Protein AF-S3N748-F1 (afdb_monomer)

Radius of gyration: 13.17 Å; Cα contacts (8 Å, |Δi|>4): 148; chains: 1; bounding box: 32×19×30 Å

Nearest PDB structures (foldseek):
  2gr8-assembly2_F  TM=6.900E-01  e=1.218E-01  Haemophilus influenzae
  2gr7-assembly1_B  TM=6.929E-01  e=1.776E-01  Haemophilus influenzae
  3emo-assembly1_B  TM=6.150E-01  e=9.299E-02  Haemophilus influenzae

Organism: NCBI:txid421052

Sequence (64 aa)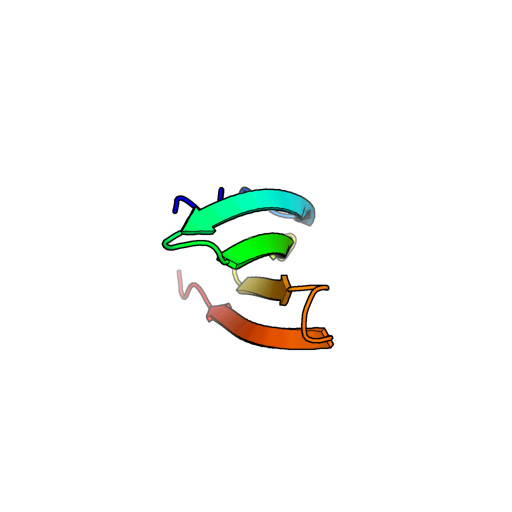:
MALETAPYVAGKWSYAAAAAHHGGENAVGVTLRKTADNGRWSLTVVVLPQHLKVIQASVLVLVA

Mean predicted aligned error: 7.81 Å

Structure (mmCIF, N/CA/C/O backbone):
data_AF-S3N748-F1
#
_entry.id   AF-S3N748-F1
#
loop_
_atom_site.group_PDB
_atom_site.id
_atom_site.type_symbol
_atom_site.label_atom_id
_atom_site.label_alt_id
_atom_site.label_comp_id
_atom_site.label_asym_id
_atom_site.labe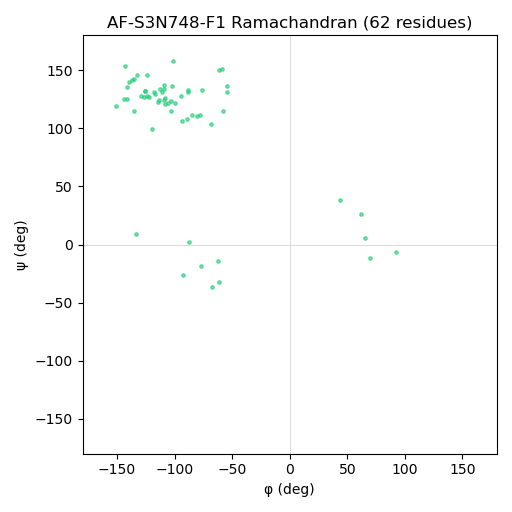l_entity_id
_atom_site.label_seq_id
_atom_site.pdbx_PDB_ins_code
_atom_site.Cartn_x
_atom_site.Cartn_y
_atom_site.Cartn_z
_atom_site.occupancy
_atom_site.B_iso_or_equiv
_atom_site.auth_seq_id
_atom_site.auth_comp_id
_atom_site.auth_asym_id
_atom_site.auth_atom_id
_atom_site.pdbx_PDB_model_num
ATOM 1 N N . MET A 1 1 ? -13.139 -7.582 7.798 1.00 41.72 1 MET A N 1
ATOM 2 C CA . MET A 1 1 ? -12.297 -6.373 7.904 1.00 41.72 1 MET A CA 1
ATOM 3 C C . MET A 1 1 ? -11.270 -6.441 6.785 1.00 41.72 1 MET A C 1
ATOM 5 O O . MET A 1 1 ? -10.272 -7.128 6.947 1.00 41.72 1 MET A O 1
ATOM 9 N N . ALA A 1 2 ? -11.558 -5.870 5.615 1.00 44.44 2 ALA A N 1
ATOM 10 C CA . ALA A 1 2 ? -10.636 -5.922 4.483 1.00 44.44 2 ALA A CA 1
ATOM 11 C C . ALA A 1 2 ? -9.777 -4.656 4.506 1.00 44.44 2 ALA A C 1
ATOM 13 O O . ALA A 1 2 ? -10.266 -3.566 4.228 1.00 44.44 2 ALA A O 1
ATOM 14 N N . LEU A 1 3 ? -8.513 -4.797 4.901 1.00 55.59 3 LEU A N 1
ATOM 15 C CA . LEU A 1 3 ? -7.514 -3.770 4.642 1.00 55.59 3 LEU A CA 1
ATOM 16 C C . LEU A 1 3 ? -7.282 -3.771 3.130 1.00 55.59 3 LEU A C 1
ATOM 18 O O . LEU A 1 3 ? -6.649 -4.692 2.613 1.00 55.59 3 LEU A O 1
ATOM 22 N N . GLU A 1 4 ? -7.830 -2.791 2.411 1.00 61.53 4 GLU A N 1
ATOM 23 C CA . GLU A 1 4 ? -7.447 -2.585 1.016 1.00 61.53 4 GLU A CA 1
ATOM 24 C C . GLU A 1 4 ? -5.933 -2.355 0.987 1.00 61.53 4 GLU A C 1
ATOM 26 O O . GLU A 1 4 ? -5.408 -1.431 1.610 1.00 61.53 4 GLU A O 1
ATOM 31 N N . THR A 1 5 ? -5.200 -3.278 0.362 1.00 65.69 5 THR A N 1
ATOM 32 C CA . THR A 1 5 ? -3.741 -3.205 0.326 1.00 65.69 5 THR A CA 1
ATOM 33 C C . THR A 1 5 ? -3.342 -2.146 -0.695 1.00 65.69 5 THR A C 1
ATOM 35 O O . THR A 1 5 ? -3.863 -2.135 -1.811 1.00 65.69 5 THR A O 1
ATOM 38 N N . ALA A 1 6 ? -2.411 -1.257 -0.337 1.00 77.75 6 ALA A N 1
ATOM 3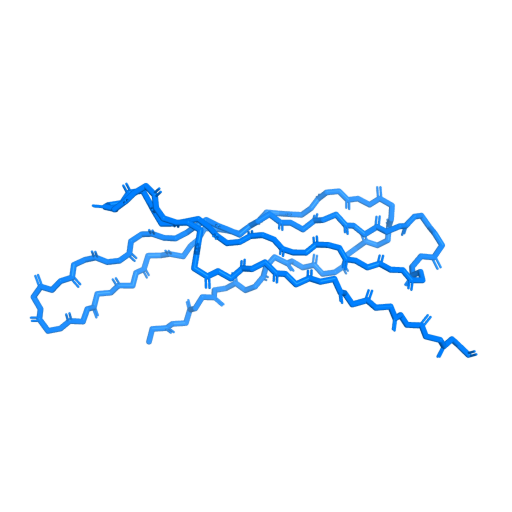9 C CA . ALA A 1 6 ? -1.894 -0.272 -1.283 1.00 77.75 6 ALA A CA 1
ATOM 40 C C . ALA A 1 6 ? -1.361 -0.990 -2.540 1.00 77.75 6 ALA A C 1
ATOM 42 O O . ALA A 1 6 ? -0.612 -1.959 -2.392 1.00 77.75 6 ALA A O 1
ATOM 43 N N . PRO A 1 7 ? -1.727 -0.567 -3.764 1.00 79.75 7 PRO A N 1
ATOM 44 C CA . PRO A 1 7 ? -1.354 -1.282 -4.980 1.00 79.75 7 PRO A CA 1
ATOM 45 C C . PRO A 1 7 ? 0.166 -1.346 -5.167 1.00 79.75 7 PRO A C 1
ATOM 47 O O . PRO A 1 7 ? 0.918 -0.482 -4.718 1.00 79.75 7 PRO A O 1
ATOM 50 N N . TYR A 1 8 ? 0.640 -2.408 -5.816 1.00 82.12 8 TYR A N 1
ATOM 51 C CA . TYR A 1 8 ? 2.043 -2.530 -6.199 1.00 82.12 8 TYR A CA 1
ATOM 52 C C . TYR A 1 8 ? 2.255 -1.816 -7.538 1.00 82.12 8 TYR A C 1
ATOM 54 O O . TYR A 1 8 ? 1.749 -2.261 -8.566 1.00 82.12 8 TYR A O 1
ATOM 62 N N . VAL A 1 9 ? 2.994 -0.705 -7.527 1.00 86.19 9 VAL A N 1
ATOM 63 C CA . VAL A 1 9 ? 3.344 0.038 -8.745 1.00 86.19 9 VAL A CA 1
ATOM 64 C C . VAL A 1 9 ? 4.818 0.421 -8.697 1.00 86.19 9 VAL A C 1
ATOM 66 O O . VAL A 1 9 ? 5.226 1.202 -7.834 1.00 86.19 9 VAL A O 1
ATOM 69 N N . ALA A 1 10 ? 5.609 -0.133 -9.619 1.00 85.44 10 ALA A N 1
ATOM 70 C CA . ALA A 1 10 ? 7.053 0.086 -9.696 1.00 85.44 10 ALA A CA 1
ATOM 71 C C . ALA A 1 10 ? 7.405 1.581 -9.773 1.00 85.44 10 ALA A C 1
ATOM 73 O O . ALA A 1 10 ? 6.738 2.364 -10.453 1.00 85.44 10 ALA A O 1
ATOM 74 N N . GLY A 1 11 ? 8.423 1.977 -9.008 1.00 87.19 11 GLY A N 1
ATOM 75 C CA . GLY A 1 11 ? 8.904 3.357 -8.878 1.00 87.19 11 GLY A CA 1
ATOM 76 C C . GLY A 1 11 ? 7.975 4.320 -8.133 1.00 87.19 11 GLY A C 1
ATOM 77 O O . GLY A 1 11 ? 8.391 5.411 -7.733 1.00 87.19 11 GLY A O 1
ATOM 78 N N . LYS A 1 12 ? 6.725 3.934 -7.856 1.00 88.25 12 LYS A N 1
ATOM 79 C CA . LYS A 1 12 ? 5.732 4.822 -7.246 1.00 88.25 12 LYS A CA 1
ATOM 80 C C . LYS A 1 12 ? 5.540 4.564 -5.756 1.00 88.25 12 LYS A C 1
ATOM 82 O O . LYS A 1 12 ? 5.831 3.493 -5.215 1.00 88.25 12 LYS A O 1
ATOM 87 N N . TRP A 1 13 ? 5.030 5.600 -5.102 1.00 86.44 13 TRP A N 1
ATOM 88 C CA . TRP A 1 13 ? 4.402 5.494 -3.795 1.00 86.44 13 TRP A CA 1
ATOM 89 C C . TRP A 1 13 ? 2.923 5.196 -3.994 1.00 86.44 13 TRP A C 1
ATOM 91 O O . TRP A 1 13 ? 2.270 5.824 -4.824 1.00 86.44 13 TRP A O 1
ATOM 101 N N . SER A 1 14 ? 2.416 4.223 -3.252 1.00 85.94 14 SER A N 1
ATOM 102 C CA . SER A 1 14 ? 1.002 3.867 -3.233 1.00 85.94 14 SER A CA 1
ATOM 103 C C . SER A 1 14 ? 0.489 3.928 -1.806 1.00 85.94 14 SER A C 1
ATOM 105 O O . SER A 1 14 ? 1.216 3.631 -0.857 1.00 85.94 14 SER A O 1
ATOM 107 N N . TYR A 1 15 ? -0.766 4.328 -1.660 1.00 81.50 15 TYR A N 1
ATOM 108 C CA . TYR A 1 15 ? -1.412 4.506 -0.373 1.00 81.50 15 TYR A CA 1
ATOM 109 C C . TYR A 1 15 ? -2.802 3.893 -0.414 1.00 81.50 15 TYR A C 1
ATOM 111 O O . TYR A 1 15 ? -3.486 3.995 -1.430 1.00 81.50 15 TYR A O 1
ATOM 119 N N . ALA A 1 16 ? -3.216 3.286 0.688 1.00 81.94 16 ALA A N 1
ATOM 120 C CA . ALA A 1 16 ? -4.588 2.860 0.890 1.00 81.94 16 ALA A CA 1
ATOM 121 C C . ALA A 1 16 ? -5.000 3.152 2.330 1.00 81.94 16 ALA A C 1
ATOM 123 O O . ALA A 1 16 ? -4.213 2.968 3.258 1.00 81.94 16 ALA A O 1
ATOM 124 N N . ALA A 1 17 ? -6.231 3.608 2.519 1.00 80.62 17 ALA A N 1
ATOM 125 C CA . ALA A 1 17 ? -6.839 3.725 3.832 1.00 80.62 17 ALA A CA 1
ATOM 126 C C . ALA A 1 17 ? -7.978 2.718 3.908 1.00 80.62 17 ALA A C 1
ATOM 128 O O . ALA A 1 17 ? -8.778 2.613 2.985 1.00 80.62 17 ALA A O 1
ATOM 129 N N . ALA A 1 18 ? -8.048 1.989 5.008 1.00 73.25 18 ALA A N 1
ATOM 130 C CA . ALA A 1 18 ? -9.112 1.046 5.265 1.00 73.25 18 ALA A CA 1
ATOM 131 C C . ALA A 1 18 ? -9.720 1.359 6.624 1.00 73.25 18 ALA A C 1
ATOM 133 O O . ALA A 1 18 ? -9.014 1.443 7.626 1.00 73.25 18 ALA A O 1
ATOM 134 N N . ALA A 1 19 ? -11.034 1.529 6.652 1.00 67.81 19 ALA A N 1
ATOM 135 C CA . ALA A 1 19 ? -11.797 1.576 7.883 1.00 67.81 19 ALA A CA 1
ATOM 136 C C . ALA A 1 19 ? -12.494 0.234 8.058 1.00 67.81 19 ALA A C 1
ATOM 138 O O . ALA A 1 19 ? -13.022 -0.360 7.119 1.00 67.81 19 ALA A O 1
ATOM 139 N N . ALA A 1 20 ? -12.451 -0.269 9.270 1.00 63.31 20 ALA A N 1
ATOM 140 C CA . ALA A 1 20 ? -12.840 -1.611 9.583 1.00 63.31 20 ALA A CA 1
ATOM 141 C C . ALA A 1 20 ? -13.562 -1.527 10.937 1.00 63.31 20 ALA A C 1
ATOM 143 O O . ALA A 1 20 ? -13.026 -0.982 11.890 1.00 63.31 20 ALA A O 1
ATOM 144 N N . HIS A 1 21 ? -14.794 -2.026 11.034 1.00 55.47 21 HIS A N 1
ATOM 145 C CA . HIS A 1 21 ? -15.581 -2.058 12.273 1.00 55.47 21 HIS A CA 1
ATOM 146 C C . HIS A 1 21 ? -15.803 -3.511 12.730 1.00 55.47 21 HIS A C 1
ATOM 148 O O . HIS A 1 21 ? -16.328 -4.326 11.963 1.00 55.47 21 HIS A O 1
ATOM 154 N N . HIS A 1 22 ? -15.412 -3.848 13.964 1.00 57.91 22 HIS A N 1
ATOM 155 C CA . HIS A 1 22 ? -15.631 -5.183 14.529 1.00 57.91 22 HIS A CA 1
ATOM 156 C C . HIS A 1 22 ? -15.952 -5.122 16.026 1.00 57.91 22 HIS A C 1
ATOM 158 O O . HIS A 1 22 ? -15.183 -4.569 16.802 1.00 57.91 22 HIS A O 1
ATOM 164 N N . GLY A 1 23 ? -17.082 -5.710 16.433 1.00 62.97 23 GLY A N 1
ATOM 165 C CA . GLY A 1 23 ? -17.400 -5.959 17.847 1.00 62.97 23 GLY A CA 1
ATOM 166 C C . GLY A 1 23 ? -17.517 -4.724 18.754 1.00 62.97 23 GLY A C 1
ATOM 167 O O . GLY A 1 23 ? -17.276 -4.852 19.946 1.00 62.97 23 GLY A O 1
ATOM 168 N N . GLY A 1 24 ? -17.862 -3.545 18.219 1.00 62.84 24 GLY A N 1
ATOM 169 C CA . GLY A 1 24 ? -17.898 -2.279 18.973 1.00 62.84 24 GLY A CA 1
ATOM 170 C C . GLY A 1 24 ? -16.596 -1.471 18.918 1.00 62.84 24 GLY A C 1
ATOM 171 O O . GLY A 1 24 ? -16.572 -0.318 19.344 1.00 62.84 24 GLY A O 1
ATOM 172 N N . GLU A 1 25 ? -15.542 -2.032 18.322 1.00 55.53 25 GLU A N 1
ATOM 173 C CA . GLU A 1 25 ? -14.250 -1.380 18.140 1.00 55.53 25 GLU A CA 1
ATOM 174 C C . GLU A 1 25 ? -14.099 -0.915 16.685 1.00 55.53 25 GLU A C 1
ATOM 176 O O . GLU A 1 25 ? -14.243 -1.684 15.724 1.00 55.53 25 GLU A O 1
ATOM 181 N N .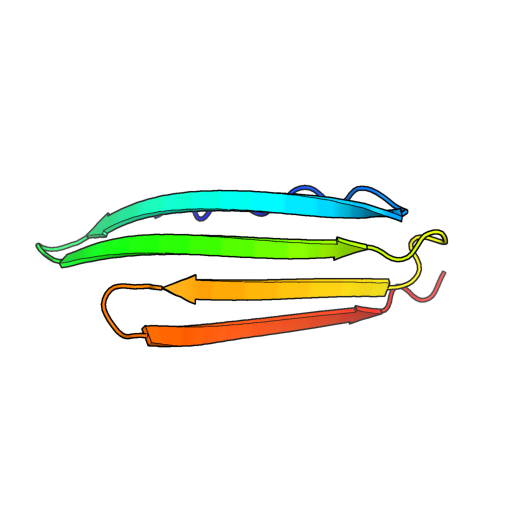 ASN A 1 26 ? -13.846 0.382 16.510 1.00 61.19 26 ASN A N 1
ATOM 182 C CA . ASN A 1 26 ? -13.554 0.962 15.204 1.00 61.19 26 ASN A CA 1
ATOM 183 C C . ASN A 1 26 ? -12.051 0.861 14.962 1.00 61.19 26 ASN A C 1
ATOM 185 O O . ASN A 1 26 ? -11.272 1.212 15.839 1.00 61.19 26 ASN A O 1
ATOM 189 N N . ALA A 1 27 ? -11.660 0.364 13.793 1.00 67.94 27 ALA A N 1
ATOM 190 C CA . ALA A 1 27 ? -10.297 0.219 13.306 1.00 67.94 27 ALA A CA 1
ATOM 191 C C . ALA A 1 27 ? -10.097 1.027 12.028 1.00 67.94 27 ALA A C 1
ATOM 193 O O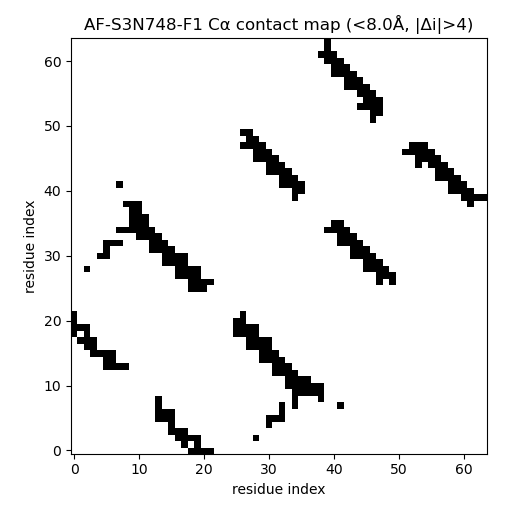 . ALA A 1 27 ? -10.463 0.589 10.943 1.00 67.94 27 ALA A O 1
ATOM 194 N N . VAL A 1 28 ? -9.504 2.214 12.144 1.00 74.44 28 VAL A N 1
ATOM 195 C CA . VAL A 1 28 ? -9.039 2.965 10.971 1.00 74.44 28 VAL A CA 1
ATOM 196 C C . VAL A 1 28 ? -7.573 2.641 10.760 1.00 74.44 28 VAL A C 1
ATOM 198 O O . VAL A 1 28 ? -6.777 2.738 11.687 1.00 74.44 28 VAL A O 1
ATOM 201 N N . GLY A 1 29 ? -7.212 2.237 9.551 1.00 76.50 29 GLY A N 1
ATOM 202 C CA . GLY A 1 29 ? -5.861 1.858 9.192 1.00 76.50 29 GLY A CA 1
ATOM 203 C C . GLY A 1 29 ? -5.399 2.500 7.907 1.00 76.50 29 GLY A C 1
ATOM 204 O O . GLY A 1 29 ? -6.157 2.720 6.967 1.00 76.50 29 GLY A O 1
ATOM 205 N N . VAL A 1 30 ? -4.114 2.801 7.892 1.00 83.50 30 VAL A N 1
ATOM 206 C CA . VAL A 1 30 ? -3.427 3.469 6.806 1.00 83.50 30 VAL A CA 1
ATOM 207 C C . VAL A 1 30 ? -2.292 2.575 6.340 1.00 83.50 30 VAL A C 1
ATOM 209 O O . VAL A 1 30 ? -1.462 2.167 7.147 1.00 83.50 30 VAL A O 1
ATOM 212 N N . THR A 1 31 ? -2.242 2.293 5.043 1.00 84.62 31 THR A N 1
ATOM 213 C CA . THR A 1 31 ? -1.195 1.506 4.394 1.00 84.62 31 THR A CA 1
ATOM 214 C C . THR A 1 31 ? -0.412 2.385 3.435 1.00 84.62 31 THR A C 1
ATOM 216 O O . THR A 1 31 ? -0.966 2.939 2.489 1.00 84.62 31 THR A O 1
ATOM 219 N N . LEU A 1 32 ? 0.896 2.455 3.643 1.00 87.12 32 LEU A N 1
ATOM 220 C CA . LEU A 1 32 ? 1.857 3.083 2.745 1.00 87.12 32 LEU A CA 1
ATOM 221 C C . LEU A 1 32 ? 2.707 1.997 2.095 1.00 87.12 32 LEU A C 1
ATOM 223 O O . LEU A 1 32 ? 3.214 1.112 2.786 1.00 87.12 32 LEU A O 1
ATOM 227 N N . ARG A 1 33 ? 2.900 2.078 0.778 1.00 89.31 33 ARG A N 1
ATOM 228 C CA . ARG A 1 33 ? 3.792 1.190 0.028 1.00 89.31 33 ARG A CA 1
ATOM 229 C C . ARG A 1 33 ? 4.755 1.984 -0.846 1.00 89.31 33 ARG A C 1
ATOM 231 O O . ARG A 1 33 ? 4.328 2.792 -1.671 1.00 89.31 33 ARG A O 1
ATOM 238 N N . LYS A 1 34 ? 6.049 1.691 -0.718 1.00 89.00 34 LYS A N 1
ATOM 239 C CA . LYS A 1 34 ? 7.086 2.100 -1.672 1.00 89.00 34 LYS A CA 1
ATOM 240 C C . LYS A 1 34 ? 7.550 0.889 -2.448 1.00 89.00 34 LYS A C 1
ATOM 242 O O . LYS A 1 34 ? 7.982 -0.091 -1.851 1.00 89.00 34 LYS A O 1
ATOM 247 N N . THR A 1 35 ? 7.502 0.988 -3.766 1.00 89.88 35 THR A N 1
ATOM 248 C CA . THR A 1 35 ? 8.068 -0.020 -4.659 1.00 89.88 35 THR A CA 1
ATOM 249 C C . THR A 1 35 ? 9.303 0.550 -5.341 1.00 89.88 35 THR A C 1
ATOM 251 O O . THR A 1 35 ? 9.294 1.706 -5.774 1.00 89.88 35 THR A O 1
ATOM 254 N N . ALA A 1 36 ? 10.363 -0.249 -5.432 1.00 88.94 36 ALA A N 1
ATOM 255 C CA . ALA A 1 36 ? 11.570 0.095 -6.174 1.00 88.94 36 ALA A CA 1
ATOM 256 C C . ALA A 1 36 ? 11.262 0.372 -7.653 1.00 88.94 36 ALA A C 1
ATOM 258 O O . ALA A 1 36 ? 10.343 -0.225 -8.219 1.00 88.94 36 ALA A O 1
ATOM 259 N N . ASP A 1 37 ? 12.053 1.223 -8.306 1.00 88.19 37 ASP A N 1
ATOM 260 C CA . ASP A 1 37 ? 11.906 1.520 -9.741 1.00 88.19 37 ASP A CA 1
ATOM 261 C C . ASP A 1 37 ? 12.097 0.277 -10.620 1.00 88.19 37 ASP A C 1
ATOM 263 O O . ASP A 1 37 ? 11.433 0.115 -11.637 1.00 88.19 37 ASP A O 1
ATOM 267 N N . ASN A 1 38 ? 12.949 -0.650 -10.179 1.00 87.31 38 ASN A N 1
ATOM 268 C CA . ASN A 1 38 ? 13.185 -1.935 -10.838 1.00 87.31 38 ASN A CA 1
ATOM 269 C C . ASN A 1 38 ? 12.219 -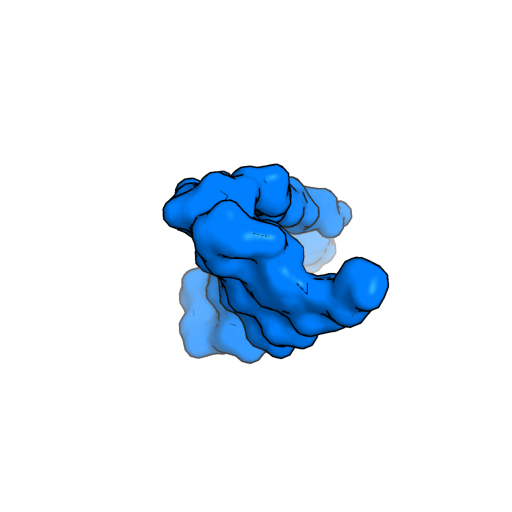3.052 -10.394 1.00 87.31 38 ASN A C 1
ATOM 271 O O . ASN A 1 38 ? 12.400 -4.199 -10.794 1.00 87.31 38 ASN A O 1
ATOM 275 N N . GLY A 1 39 ? 11.262 -2.755 -9.509 1.00 85.50 39 GLY A N 1
ATOM 276 C CA . GLY A 1 39 ? 10.318 -3.727 -8.954 1.00 85.50 39 GLY A CA 1
ATOM 277 C C . GLY A 1 39 ? 10.926 -4.833 -8.069 1.00 85.50 39 GLY A C 1
ATOM 278 O O . GLY A 1 39 ? 10.222 -5.734 -7.620 1.00 85.50 39 GLY A O 1
ATOM 279 N N . ARG A 1 40 ? 12.223 -4.797 -7.757 1.00 88.56 40 ARG A N 1
ATOM 280 C CA . ARG A 1 40 ? 12.876 -5.899 -7.021 1.00 88.56 40 ARG A CA 1
ATOM 281 C C . ARG A 1 40 ? 12.582 -5.914 -5.531 1.00 88.56 40 ARG A C 1
ATOM 283 O O . ARG A 1 40 ? 12.773 -6.930 -4.874 1.00 88.56 40 ARG A O 1
ATOM 290 N N . TRP A 1 41 ? 12.120 -4.799 -4.981 1.00 87.44 41 TRP A N 1
ATOM 291 C CA . TRP A 1 41 ? 11.675 -4.755 -3.600 1.00 87.44 41 TRP A CA 1
ATOM 292 C C . TRP A 1 41 ? 10.474 -3.837 -3.432 1.00 87.44 41 TRP A C 1
ATOM 294 O O . TRP A 1 41 ? 10.267 -2.885 -4.192 1.00 87.44 41 TRP A O 1
ATOM 304 N N . SER A 1 42 ? 9.681 -4.126 -2.407 1.00 85.88 42 SER A N 1
ATOM 305 C CA . SER A 1 42 ? 8.672 -3.204 -1.908 1.00 85.88 42 SER A CA 1
ATOM 306 C C . SER A 1 42 ? 8.676 -3.182 -0.386 1.00 85.88 42 SER A C 1
ATOM 308 O O . SER A 1 42 ? 8.858 -4.211 0.263 1.00 85.88 42 SER A O 1
ATOM 310 N N . LEU A 1 43 ? 8.490 -1.995 0.176 1.00 87.81 43 LEU A N 1
ATOM 311 C CA . LEU A 1 43 ? 8.311 -1.768 1.601 1.00 87.81 43 LEU A CA 1
ATOM 312 C C . LEU A 1 43 ? 6.855 -1.379 1.826 1.00 87.81 43 LEU A C 1
ATOM 314 O O . LEU A 1 43 ? 6.382 -0.413 1.228 1.00 87.81 43 LEU A O 1
ATOM 318 N N . THR A 1 44 ? 6.162 -2.116 2.689 1.00 87.44 44 THR A N 1
ATOM 319 C CA . THR A 1 44 ? 4.796 -1.797 3.113 1.00 87.44 44 THR A CA 1
ATOM 320 C C . THR A 1 44 ? 4.767 -1.545 4.614 1.00 87.44 44 THR A C 1
ATOM 322 O O . THR A 1 44 ? 5.276 -2.352 5.395 1.00 87.44 44 THR A O 1
ATOM 325 N N . VAL A 1 45 ? 4.140 -0.441 5.013 1.00 84.44 45 VAL A N 1
ATOM 326 C CA . VAL A 1 45 ? 3.949 -0.046 6.410 1.00 84.44 45 VAL A CA 1
ATOM 327 C C . VAL A 1 45 ? 2.470 0.200 6.656 1.00 84.44 45 VAL A C 1
ATOM 329 O O . VAL A 1 45 ? 1.822 0.907 5.884 1.00 84.44 45 VAL A O 1
ATOM 332 N N . VAL A 1 46 ? 1.953 -0.374 7.739 1.00 84.25 46 VAL A N 1
ATOM 333 C CA . VAL A 1 46 ? 0.571 -0.192 8.184 1.00 84.25 46 VAL A CA 1
ATOM 334 C C . VAL A 1 46 ? 0.551 0.489 9.549 1.00 84.25 46 VAL A C 1
ATOM 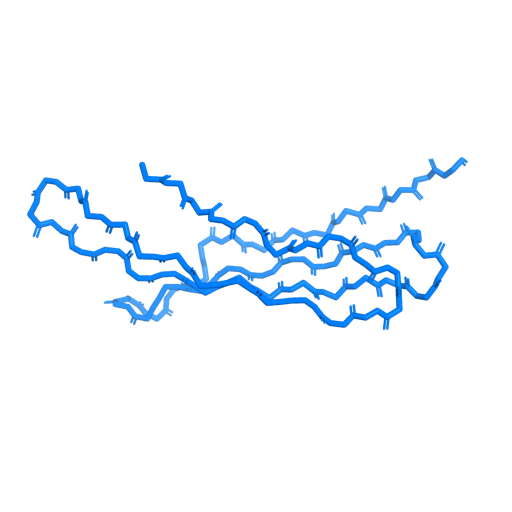336 O O . VAL A 1 46 ? 1.214 0.038 10.487 1.00 84.25 46 VAL A O 1
ATOM 339 N N . VAL A 1 47 ? -0.239 1.554 9.666 1.00 82.31 47 VAL A N 1
ATOM 340 C CA . VAL A 1 47 ? -0.404 2.342 10.893 1.00 82.31 47 VAL A CA 1
ATOM 341 C C . VAL A 1 47 ? -1.884 2.440 11.247 1.00 82.31 47 VAL A C 1
ATOM 343 O O . VAL A 1 47 ? -2.704 2.772 10.390 1.00 82.31 47 VAL A O 1
ATOM 346 N N . LEU A 1 48 ? -2.223 2.185 12.514 1.00 79.19 48 LEU A N 1
ATOM 347 C CA . LEU A 1 48 ? -3.556 2.458 13.063 1.00 79.19 48 LEU A CA 1
ATOM 348 C C . LEU A 1 48 ? -3.498 3.695 13.979 1.00 79.19 48 LEU A C 1
ATOM 350 O O . LEU A 1 48 ? -2.755 3.666 14.968 1.00 79.19 48 LEU A O 1
ATOM 354 N N . PRO A 1 49 ? -4.279 4.764 13.725 1.00 66.62 49 PRO A N 1
ATOM 355 C CA . PRO A 1 49 ? -4.247 5.986 14.528 1.00 66.62 49 PRO A CA 1
ATOM 356 C C . PRO A 1 49 ? -4.773 5.776 15.947 1.00 66.62 49 PRO A C 1
ATOM 358 O O . PRO A 1 49 ? -4.221 6.330 16.889 1.00 66.62 49 PRO A O 1
ATOM 361 N N . GLN A 1 50 ? -5.798 4.936 16.120 1.00 67.44 50 GLN A N 1
ATOM 362 C CA . GLN A 1 50 ? -6.493 4.753 17.402 1.00 67.44 50 GLN A CA 1
ATOM 363 C C . GLN A 1 50 ? -5.624 4.209 18.545 1.00 67.44 50 GLN A C 1
ATOM 365 O O . GLN A 1 50 ? -6.020 4.296 19.702 1.00 67.44 50 GLN A O 1
ATOM 370 N N . HIS A 1 51 ? -4.431 3.687 18.239 1.00 61.25 51 HIS A N 1
ATOM 371 C CA . HIS A 1 51 ? -3.449 3.297 19.251 1.00 61.25 51 HIS A CA 1
ATOM 372 C C . HIS A 1 51 ? -2.020 3.775 18.957 1.00 61.25 51 HIS A C 1
ATOM 374 O O . HIS A 1 51 ? -1.110 3.328 19.648 1.00 61.25 51 HIS A O 1
ATOM 380 N N . LEU A 1 52 ? -1.795 4.639 17.954 1.00 62.25 52 LEU A N 1
ATOM 381 C CA . LEU A 1 52 ? -0.456 5.052 17.489 1.00 62.25 52 LEU A CA 1
ATOM 382 C C . LEU A 1 52 ? 0.542 3.8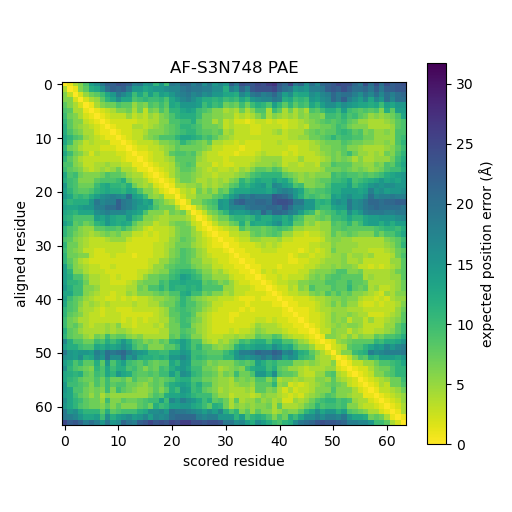71 17.373 1.00 62.25 52 LEU A C 1
ATOM 384 O O . LEU A 1 52 ? 1.720 3.979 17.707 1.00 62.25 52 LEU A O 1
ATOM 388 N N . LYS A 1 53 ? 0.060 2.706 16.926 1.00 63.69 53 LYS A N 1
ATOM 389 C CA . LYS A 1 53 ? 0.848 1.468 16.833 1.00 63.69 53 LYS A CA 1
ATOM 390 C C . LYS A 1 53 ? 1.093 1.109 15.373 1.00 63.69 53 LYS A C 1
ATOM 392 O O . LYS A 1 53 ? 0.160 1.057 14.568 1.00 63.69 53 LYS A O 1
ATOM 397 N N . VAL A 1 54 ? 2.353 0.814 15.052 1.00 61.94 54 VAL A N 1
ATOM 398 C CA . VAL A 1 54 ? 2.715 0.081 13.834 1.00 61.94 54 VAL A CA 1
ATOM 399 C C . VAL A 1 54 ? 2.430 -1.388 14.110 1.00 61.94 54 VAL A C 1
ATOM 401 O O . VAL A 1 54 ? 3.081 -2.002 14.949 1.00 61.94 54 VAL A O 1
ATOM 404 N N . ILE A 1 55 ? 1.426 -1.935 13.438 1.00 70.62 55 ILE A N 1
ATOM 405 C CA . ILE A 1 55 ? 1.022 -3.341 13.600 1.00 70.62 55 ILE A CA 1
ATOM 406 C C . ILE A 1 55 ? 1.698 -4.262 12.591 1.00 70.62 55 ILE A C 1
ATOM 408 O O . ILE A 1 55 ? 1.865 -5.445 12.865 1.00 70.62 55 ILE A O 1
ATOM 412 N N . GLN A 1 56 ? 2.086 -3.737 11.427 1.00 67.00 56 GLN A N 1
ATOM 413 C CA . GLN A 1 56 ? 2.710 -4.541 10.388 1.00 67.00 56 GLN A CA 1
ATOM 414 C C . GLN A 1 56 ? 3.654 -3.681 9.551 1.00 67.00 56 GLN A C 1
ATOM 416 O O . GLN A 1 56 ? 3.240 -2.725 8.894 1.00 67.00 56 GLN A O 1
ATOM 421 N N . ALA A 1 57 ? 4.929 -4.053 9.558 1.00 77.00 57 ALA A N 1
ATOM 422 C CA . ALA A 1 57 ? 5.933 -3.550 8.637 1.00 77.00 57 ALA A CA 1
ATOM 423 C C . ALA A 1 57 ? 6.552 -4.759 7.939 1.00 77.00 57 ALA A C 1
ATOM 425 O O . ALA A 1 57 ? 6.948 -5.722 8.592 1.00 77.00 57 ALA A O 1
ATOM 426 N N . SER A 1 58 ? 6.586 -4.739 6.612 1.00 74.44 58 SER A N 1
ATOM 427 C CA . SER A 1 58 ? 7.109 -5.855 5.824 1.00 74.44 58 SER A CA 1
ATOM 428 C C . SER A 1 58 ? 7.894 -5.336 4.628 1.00 74.44 58 SER A C 1
ATOM 430 O O . SER A 1 58 ? 7.469 -4.400 3.945 1.00 74.44 58 SER A O 1
ATOM 432 N N . VAL A 1 59 ? 9.055 -5.945 4.393 1.00 80.81 59 VAL A N 1
ATOM 433 C CA . VAL A 1 59 ? 9.853 -5.763 3.180 1.00 80.81 59 VAL A CA 1
ATOM 434 C C . VAL A 1 59 ? 9.738 -7.048 2.383 1.00 80.81 59 VAL A C 1
ATOM 436 O O . VAL A 1 59 ? 10.102 -8.115 2.870 1.00 80.81 59 VAL A O 1
ATOM 439 N N . LEU A 1 60 ? 9.231 -6.941 1.162 1.00 79.31 60 LEU A N 1
ATOM 440 C CA . LEU A 1 60 ? 9.240 -8.036 0.206 1.00 79.31 60 LEU A CA 1
ATOM 441 C C . LEU A 1 60 ? 10.399 -7.813 -0.763 1.00 79.31 60 LEU A C 1
ATOM 443 O O . LEU A 1 60 ? 10.4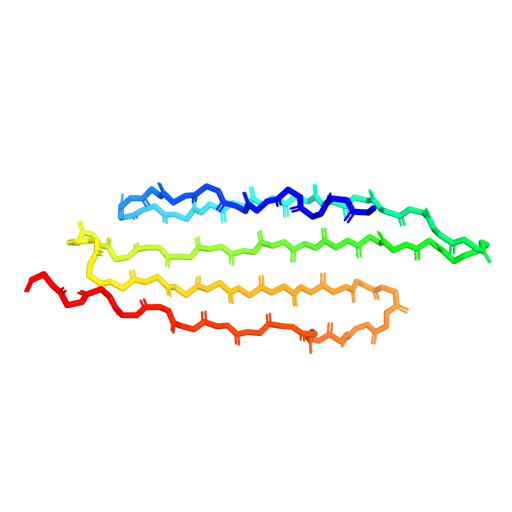36 -6.785 -1.441 1.00 79.31 60 LEU A O 1
ATOM 447 N N . VAL A 1 61 ? 11.316 -8.776 -0.837 1.00 80.12 61 VAL A N 1
ATOM 448 C CA . VAL A 1 61 ? 12.372 -8.834 -1.853 1.00 80.12 61 VAL A CA 1
ATOM 449 C C . VAL A 1 61 ? 11.956 -9.880 -2.880 1.00 80.12 61 VAL A C 1
ATOM 451 O O . VAL A 1 61 ? 11.830 -11.056 -2.546 1.00 80.12 61 VAL A O 1
ATOM 454 N N . LEU A 1 62 ? 11.709 -9.449 -4.115 1.00 70.19 62 LEU A N 1
ATOM 455 C CA . LEU A 1 62 ? 11.462 -10.346 -5.236 1.00 70.19 62 LEU A CA 1
ATOM 456 C C . LEU A 1 62 ? 12.811 -10.668 -5.884 1.00 70.19 62 LEU A C 1
ATOM 458 O O . LEU A 1 62 ? 13.431 -9.809 -6.515 1.00 70.19 62 LEU A O 1
ATOM 462 N N . VAL A 1 63 ? 13.277 -11.901 -5.699 1.00 63.19 63 VAL A N 1
ATOM 463 C CA . VAL A 1 63 ? 14.377 -12.456 -6.492 1.00 63.19 63 VAL A CA 1
ATOM 464 C C . VAL A 1 63 ? 13.753 -12.922 -7.804 1.00 63.19 63 VAL A C 1
ATOM 466 O O . VAL A 1 63 ? 12.919 -13.824 -7.791 1.00 63.19 63 VAL A O 1
ATOM 469 N N . ALA A 1 64 ? 14.073 -12.223 -8.894 1.00 55.72 64 ALA A N 1
ATOM 470 C CA . ALA A 1 64 ? 13.723 -12.652 -10.246 1.00 55.72 64 ALA A CA 1
ATOM 471 C C . ALA A 1 64 ? 14.552 -13.875 -10.652 1.00 55.72 64 ALA A C 1
ATOM 473 O O . ALA A 1 64 ? 15.736 -13.921 -10.241 1.00 55.72 64 ALA A O 1
#

Secondary structure (DSSP, 8-state):
----PPP--TTSEEEEEEEEEETTEEEEEEEEEEE-TTSSEEEEEEEEGGGTEEEEEEEEE---

Foldseek 3Di:
DDQPEFDDDAQDKTKGWDWDDDDNDTWTKIKIKDAHNVRQKMWIWMATPVVRDTPDTDMDGHDD

Solvent-accessible surface area (backbone atoms only — not comparable to full-atom values): 3678 Å² total; per-residue (Å²): 120,74,69,53,70,34,62,92,43,63,55,34,80,27,67,25,72,22,74,32,78,55,96,93,46,80,42,53,36,38,28,43,26,44,27,35,71,83,55,41,35,36,42,38,41,33,40,29,72,93,71,76,40,76,82,47,75,51,76,49,74,54,84,130

pLDDT: mean 74.9, std 12.21, range [41.72, 89.88]